Protein AF-0000000079077781 (afdb_homodimer)

Radius of gyration: 29.19 Å; Cα contacts (8 Å, |Δi|>4): 78; chains: 2; bounding box: 16×92×54 Å

Foldseek 3Di:
DVVVVVVVVVVVVVVVVVVVVVVVVVVVVVVVVVVVVVVVVVVVVVVVVVVVVVVVVVVVVVVVVVD/DVVVVVVVVVVVVVVVVVVVVVVVVVVVVVVVVVVVVVVVVVVVVVVVVVVVVVVVVVVVVVVVVVD

Sequence (134 aa):
MTEIKEEHAEQVERLQTEIESLRSTREWEVEQNAQLREQLNEAKTKNYKLTEELDASEKANRDWEVKMTEIKEEHAEQVERLQTEIESLRSTREWEVEQNAQLREQLNEAKTKNYKLTEELDASEKANRDWEVK

Secondary structure (DSSP, 8-state):
-HHHHHHHHHHHHHHHHHHHHHHHHHHHHHHHHHHHHHHHHHHHHHHHHHHHHHHHHHHHHHHHHH-/-HHHHHHHHHHHHHHHHHHHHHHHHHHHHHHHHHHHHHHHHHHHHHHHHHHHHHHHHHHHHHHHHH-

Structure (mmCIF, N/CA/C/O backbone):
data_AF-0000000079077781-model_v1
#
loop_
_entity.id
_entity.type
_entity.pdbx_description
1 polymer 'Uncharacterized protein'
#
loop_
_atom_site.group_PDB
_atom_site.id
_atom_site.type_symbol
_atom_site.label_atom_id
_atom_site.label_alt_id
_atom_site.label_comp_id
_atom_site.label_asym_id
_atom_site.label_entity_id
_atom_site.label_seq_id
_atom_site.pdbx_PDB_ins_code
_atom_site.Cartn_x
_atom_site.Cartn_y
_atom_site.Cartn_z
_atom_site.occupancy
_atom_site.B_iso_or_equiv
_atom_site.auth_seq_id
_atom_site.auth_comp_id
_atom_site.auth_asym_id
_atom_site.auth_atom_id
_atom_site.pdbx_PDB_model_num
ATOM 1 N N . MET A 1 1 ? 0.98 -45.344 -25.688 1 78.44 1 MET A N 1
ATOM 2 C CA . MET A 1 1 ? 2.098 -44.594 -25.141 1 78.44 1 MET A CA 1
ATOM 3 C C . MET A 1 1 ? 2.082 -43.156 -25.656 1 78.44 1 MET A C 1
ATOM 5 O O . MET A 1 1 ? 2.25 -42.219 -24.891 1 78.44 1 MET A O 1
ATOM 9 N N . THR A 1 2 ? 1.752 -43 -26.938 1 83.88 2 THR A N 1
ATOM 10 C CA . THR A 1 2 ? 1.698 -41.688 -27.562 1 83.88 2 THR A CA 1
ATOM 11 C C . THR A 1 2 ? 0.571 -40.844 -26.953 1 83.88 2 THR A C 1
ATOM 13 O O . THR A 1 2 ? 0.75 -39.656 -26.672 1 83.88 2 THR A O 1
ATOM 16 N N . GLU A 1 3 ? -0.505 -41.469 -26.594 1 84.12 3 GLU A N 1
ATOM 17 C CA . GLU A 1 3 ? -1.663 -40.781 -26.047 1 84.12 3 GLU A CA 1
ATOM 18 C C . GLU A 1 3 ? -1.392 -40.281 -24.625 1 84.12 3 GLU A C 1
ATOM 20 O O . GLU A 1 3 ? -1.799 -39.188 -24.25 1 84.12 3 GLU A O 1
ATOM 25 N N . ILE A 1 4 ? -0.735 -41.125 -23.891 1 82.69 4 ILE A N 1
ATOM 26 C CA . ILE A 1 4 ? -0.413 -40.812 -22.5 1 82.69 4 ILE A CA 1
ATOM 27 C C . ILE A 1 4 ? 0.56 -39.625 -22.453 1 82.69 4 ILE A C 1
ATOM 29 O O . ILE A 1 4 ? 0.409 -38.719 -21.641 1 82.69 4 ILE A O 1
ATOM 33 N N . LYS A 1 5 ? 1.466 -39.625 -23.344 1 85.06 5 LYS A N 1
ATOM 34 C CA . LYS A 1 5 ? 2.465 -38.562 -23.406 1 85.06 5 LYS A CA 1
ATOM 35 C C . LYS A 1 5 ? 1.832 -37.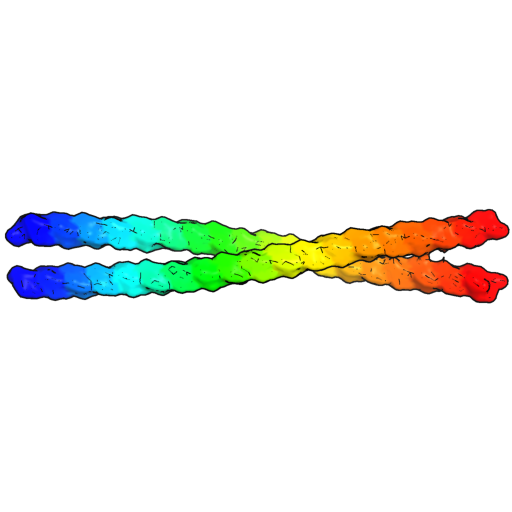25 -23.812 1 85.06 5 LYS A C 1
ATOM 37 O O . LYS A 1 5 ? 2.203 -36.188 -23.281 1 85.06 5 LYS A O 1
ATOM 42 N N . GLU A 1 6 ? 0.929 -37.406 -24.672 1 87.75 6 GLU A N 1
ATOM 43 C CA . GLU A 1 6 ? 0.225 -36.188 -25.125 1 87.75 6 GLU A CA 1
ATOM 44 C C . GLU A 1 6 ? -0.628 -35.594 -24.016 1 87.75 6 GLU A C 1
ATOM 46 O O . GLU A 1 6 ? -0.657 -34.375 -23.828 1 87.75 6 GLU A O 1
ATOM 51 N N . GLU A 1 7 ? -1.298 -36.438 -23.25 1 88.19 7 GLU A N 1
ATOM 52 C CA . GLU A 1 7 ? -2.113 -36 -22.125 1 88.19 7 GLU A CA 1
ATOM 53 C C . GLU A 1 7 ? -1.257 -35.375 -21.047 1 88.19 7 GLU A C 1
ATOM 55 O O . GLU A 1 7 ? -1.649 -34.344 -20.453 1 88.19 7 GLU A O 1
ATOM 60 N N . HIS A 1 8 ? -0.109 -36.031 -20.828 1 92.5 8 HIS A N 1
ATOM 61 C CA . HIS A 1 8 ? 0.83 -35.5 -19.859 1 92.5 8 HIS A CA 1
ATOM 62 C C . HIS A 1 8 ? 1.341 -34.125 -20.266 1 92.5 8 HIS A C 1
ATOM 64 O O . HIS A 1 8 ? 1.382 -33.188 -19.453 1 92.5 8 HIS A O 1
ATOM 70 N N 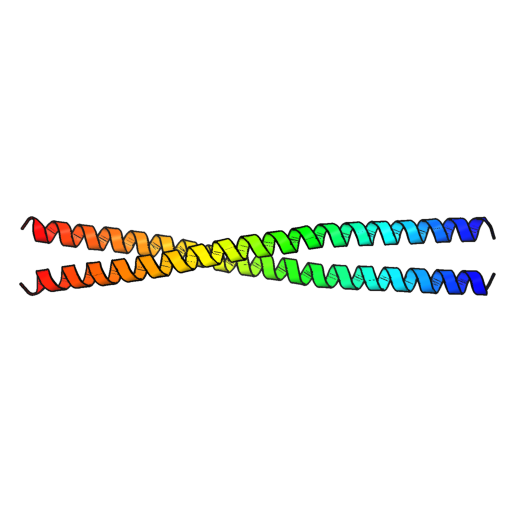. ALA A 1 9 ? 1.674 -34.062 -21.5 1 93 9 ALA A N 1
ATOM 71 C CA . ALA A 1 9 ? 2.201 -32.781 -22.016 1 93 9 ALA A CA 1
ATOM 72 C C . ALA A 1 9 ? 1.17 -31.672 -21.906 1 93 9 ALA A C 1
ATOM 74 O O . ALA A 1 9 ? 1.512 -30.531 -21.578 1 93 9 ALA A O 1
ATOM 75 N N . GLU A 1 10 ? -0.05 -31.984 -22.156 1 95.12 10 GLU A N 1
ATOM 76 C CA . GLU A 1 10 ? -1.126 -31 -22.062 1 95.12 10 GLU A CA 1
ATOM 77 C C . GLU A 1 10 ? -1.347 -30.547 -20.625 1 95.12 10 GLU A C 1
ATOM 79 O O . GLU A 1 10 ? -1.583 -29.375 -20.375 1 95.12 10 GLU A O 1
ATOM 84 N N . GLN A 1 11 ? -1.324 -31.516 -19.766 1 97 11 GLN A N 1
ATOM 85 C CA . GLN A 1 11 ? -1.499 -31.219 -18.359 1 97 11 GLN A CA 1
ATOM 86 C C . GLN A 1 11 ? -0.383 -30.297 -17.844 1 97 11 GLN A C 1
ATOM 88 O O . GLN A 1 11 ? -0.643 -29.328 -17.141 1 97 11 GLN A O 1
ATOM 93 N N . VAL A 1 12 ? 0.794 -30.578 -18.188 1 97.44 12 VAL A N 1
ATOM 94 C CA . VAL A 1 12 ? 1.958 -29.797 -17.766 1 97.44 12 VAL A CA 1
ATOM 95 C C . VAL A 1 12 ? 1.872 -28.391 -18.344 1 97.44 12 VAL A C 1
ATOM 97 O O . VAL A 1 12 ? 2.152 -27.406 -17.641 1 97.44 12 VAL A O 1
ATOM 100 N N . GLU A 1 13 ? 1.434 -28.312 -19.547 1 97.62 13 GLU A N 1
ATOM 101 C CA . GLU A 1 13 ? 1.289 -27 -20.188 1 97.62 13 GLU A CA 1
ATOM 102 C C . GLU A 1 13 ? 0.261 -26.141 -19.453 1 97.62 13 GLU A C 1
ATOM 104 O O . GLU A 1 13 ? 0.472 -24.938 -19.266 1 97.62 13 GLU A O 1
ATOM 109 N N . ARG A 1 14 ? -0.799 -26.719 -19.016 1 98.38 14 ARG A N 1
ATOM 110 C CA . ARG A 1 14 ? -1.851 -26.016 -18.297 1 98.38 14 ARG A CA 1
ATOM 111 C C . ARG A 1 14 ? -1.339 -25.484 -16.953 1 98.38 14 ARG A C 1
ATOM 113 O O . ARG A 1 14 ? -1.601 -24.344 -16.594 1 98.38 14 ARG A O 1
ATOM 120 N N . LEU A 1 15 ? -0.631 -26.328 -16.297 1 98.62 15 LEU A N 1
ATOM 121 C CA . LEU A 1 15 ? -0.099 -25.969 -15 1 98.62 15 LEU A CA 1
ATOM 122 C C . LEU A 1 15 ? 0.949 -24.859 -15.125 1 98.62 15 LEU A C 1
ATOM 124 O O . LEU A 1 15 ? 0.993 -23.938 -14.312 1 98.62 15 LEU A O 1
ATOM 128 N N . GLN A 1 16 ? 1.717 -24.922 -16.156 1 98.56 16 GLN A N 1
ATOM 129 C CA . GLN A 1 16 ? 2.734 -23.906 -16.406 1 98.56 16 GLN A CA 1
ATOM 130 C C . GLN A 1 16 ? 2.098 -22.562 -16.75 1 98.56 16 GLN A C 1
ATOM 132 O O . GLN A 1 16 ? 2.588 -21.516 -16.328 1 98.56 16 GLN A O 1
ATOM 137 N N . THR A 1 17 ? 1.077 -22.609 -17.5 1 98.75 17 THR A N 1
ATOM 138 C CA . THR A 1 17 ? 0.335 -21.391 -17.828 1 98.75 17 THR A CA 1
ATOM 139 C C . THR A 1 17 ? -0.228 -20.75 -16.562 1 98.75 17 THR A C 1
ATOM 141 O O . THR A 1 17 ? -0.168 -19.531 -16.406 1 98.75 17 THR A O 1
ATOM 144 N N . GLU A 1 18 ? -0.765 -21.531 -15.695 1 98.75 18 GLU A N 1
ATOM 145 C CA . GLU A 1 18 ? -1.284 -21.031 -14.43 1 98.75 18 GLU A CA 1
ATOM 146 C C . GLU A 1 18 ? -0.176 -20.391 -13.594 1 98.75 18 GLU A C 1
ATOM 148 O O . GLU A 1 18 ? -0.369 -19.328 -13 1 98.75 18 GLU A O 1
ATOM 153 N N . ILE A 1 19 ? 0.92 -21.062 -13.523 1 98.88 19 ILE A N 1
ATOM 154 C CA . ILE A 1 19 ? 2.07 -20.562 -12.781 1 98.88 19 ILE A CA 1
ATOM 155 C C . ILE A 1 19 ? 2.48 -19.188 -13.328 1 98.88 19 ILE A C 1
ATOM 157 O O . ILE A 1 19 ? 2.689 -18.25 -12.57 1 98.88 19 ILE A O 1
ATOM 161 N N . GLU A 1 20 ? 2.553 -19.109 -14.617 1 98.69 20 GLU A N 1
ATOM 162 C CA . GLU A 1 20 ? 2.957 -17.859 -15.25 1 98.69 20 GLU A CA 1
ATOM 163 C C . GLU A 1 20 ? 1.95 -16.75 -14.961 1 98.69 20 GLU A C 1
ATOM 165 O O . GLU A 1 20 ? 2.334 -15.594 -14.734 1 98.69 20 GLU A O 1
ATOM 170 N N . SER A 1 21 ? 0.717 -17.094 -15.008 1 98.56 21 SER A N 1
ATOM 171 C CA . SER A 1 21 ? -0.335 -16.141 -14.688 1 98.56 21 SER A CA 1
ATOM 172 C C . SER A 1 21 ? -0.22 -15.648 -13.25 1 98.56 21 SER A C 1
ATOM 174 O O . SER A 1 21 ? -0.318 -14.445 -12.984 1 98.56 21 SER A O 1
ATOM 176 N N . LEU A 1 22 ? -0.023 -16.516 -12.344 1 98.62 22 LEU A N 1
ATOM 177 C CA . LEU A 1 22 ? 0.106 -16.188 -10.93 1 98.62 22 LEU A CA 1
ATOM 178 C C . LEU A 1 22 ? 1.349 -15.344 -10.68 1 98.62 22 LEU A C 1
ATOM 180 O O . LEU A 1 22 ? 1.316 -14.406 -9.883 1 98.62 22 LEU A O 1
ATOM 184 N N . ARG A 1 23 ? 2.391 -15.648 -11.336 1 98.62 23 ARG A N 1
ATOM 185 C CA . ARG A 1 23 ? 3.611 -14.859 -11.211 1 98.62 23 ARG A CA 1
ATOM 186 C C . ARG A 1 23 ? 3.391 -13.43 -11.68 1 98.62 23 ARG A C 1
ATOM 188 O O . ARG A 1 23 ? 3.826 -12.477 -11.023 1 98.62 23 ARG A O 1
ATOM 195 N N . SER A 1 24 ? 2.725 -13.305 -12.766 1 98.44 24 SER A N 1
ATOM 196 C CA . SER A 1 24 ? 2.434 -11.984 -13.312 1 98.44 24 SER A CA 1
ATOM 197 C C . SER A 1 24 ? 1.572 -11.164 -12.352 1 98.44 24 SER A C 1
ATOM 199 O O . SER A 1 24 ? 1.846 -9.992 -12.109 1 98.44 24 SER A O 1
ATOM 201 N N . THR A 1 25 ? 0.59 -11.758 -11.875 1 98.25 25 THR A N 1
ATOM 202 C CA . THR A 1 25 ? -0.31 -11.086 -10.945 1 98.25 25 THR A CA 1
ATOM 203 C C . THR A 1 25 ? 0.427 -10.695 -9.664 1 98.25 25 THR A C 1
ATOM 205 O O . THR A 1 25 ? 0.206 -9.609 -9.125 1 98.25 25 THR A O 1
ATOM 208 N N . ARG A 1 26 ? 1.218 -11.578 -9.266 1 98.31 26 ARG A N 1
ATOM 209 C CA . ARG A 1 26 ? 2.016 -11.281 -8.086 1 98.31 26 ARG A CA 1
ATOM 210 C C . ARG A 1 26 ? 2.934 -10.086 -8.328 1 98.31 26 ARG A C 1
ATOM 212 O O . ARG A 1 26 ? 3.066 -9.219 -7.465 1 98.31 26 ARG A O 1
ATOM 219 N N . GLU A 1 27 ? 3.518 -10.086 -9.398 1 98.06 27 GLU A N 1
ATOM 220 C CA . GLU A 1 27 ? 4.383 -8.961 -9.734 1 98.06 27 GLU A CA 1
ATOM 221 C C . GLU A 1 27 ? 3.611 -7.641 -9.688 1 98.06 27 GLU A C 1
ATOM 223 O O . GLU A 1 27 ? 4.105 -6.645 -9.156 1 98.06 27 GLU A O 1
ATOM 228 N N . TRP A 1 28 ? 2.523 -7.617 -10.195 1 98.56 28 TRP A N 1
ATOM 229 C CA . TRP A 1 28 ? 1.647 -6.453 -10.164 1 98.56 28 TRP A CA 1
ATOM 230 C C . TRP A 1 28 ? 1.324 -6.055 -8.727 1 98.56 28 TRP A C 1
ATOM 232 O O . TRP A 1 28 ? 1.396 -4.875 -8.375 1 98.56 28 TRP A O 1
ATOM 242 N N . GLU A 1 29 ? 0.997 -6.992 -7.922 1 98.38 29 GLU A N 1
ATOM 243 C CA . GLU A 1 29 ? 0.675 -6.727 -6.523 1 98.38 29 GLU A CA 1
ATOM 244 C C . GLU A 1 29 ? 1.868 -6.121 -5.789 1 98.38 29 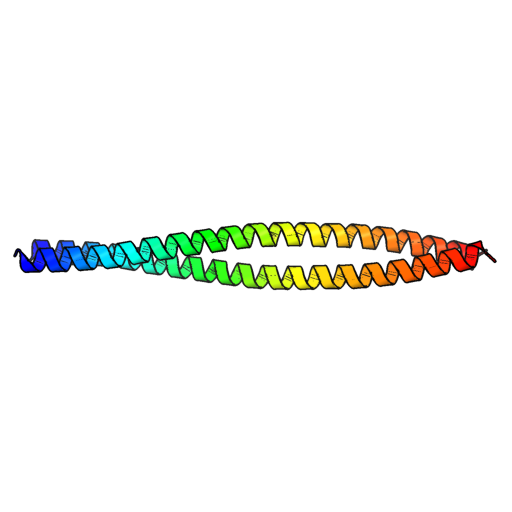GLU A C 1
ATOM 246 O O . GLU A 1 29 ? 1.703 -5.23 -4.953 1 98.38 29 GLU A O 1
ATOM 251 N N . VAL A 1 30 ? 2.965 -6.684 -6.055 1 98.44 30 VAL A N 1
ATOM 252 C CA . VAL A 1 30 ? 4.188 -6.199 -5.422 1 98.44 30 VAL A CA 1
ATOM 253 C C . VAL A 1 30 ? 4.441 -4.75 -5.824 1 98.44 30 VAL A C 1
ATOM 255 O O . VAL A 1 30 ? 4.793 -3.918 -4.984 1 98.44 30 VAL A O 1
ATOM 258 N N . GLU A 1 31 ? 4.203 -4.457 -7.055 1 98.62 31 GLU A N 1
ATOM 259 C CA . GLU A 1 31 ? 4.359 -3.09 -7.543 1 98.62 31 GLU 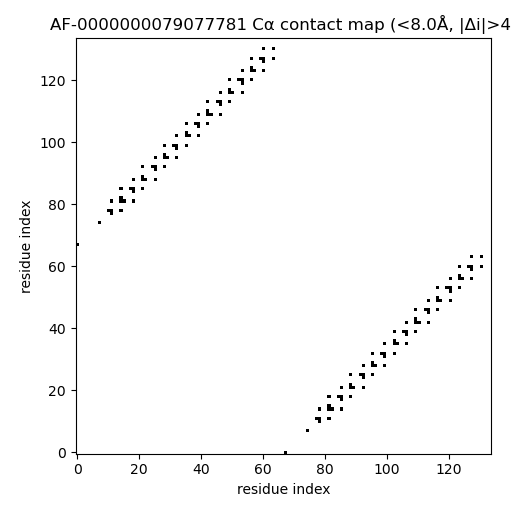A CA 1
ATOM 260 C C . GLU A 1 31 ? 3.35 -2.152 -6.891 1 98.62 31 GLU A C 1
ATOM 262 O O . GLU A 1 31 ? 3.691 -1.034 -6.504 1 98.62 31 GLU A O 1
ATOM 267 N N . GLN A 1 32 ? 2.188 -2.604 -6.801 1 98.62 32 GLN A N 1
ATOM 268 C CA . GLN A 1 32 ? 1.156 -1.81 -6.141 1 98.62 32 GLN A CA 1
ATOM 269 C C . GLN A 1 32 ? 1.516 -1.542 -4.684 1 98.62 32 GLN A C 1
ATOM 271 O O . GLN A 1 32 ? 1.342 -0.426 -4.191 1 98.62 32 GLN A O 1
ATOM 276 N N . ASN A 1 33 ? 1.969 -2.551 -4.09 1 98.81 33 ASN A N 1
ATOM 277 C CA . ASN A 1 33 ? 2.426 -2.416 -2.713 1 98.81 33 ASN A CA 1
ATOM 278 C C . ASN A 1 33 ? 3.516 -1.356 -2.584 1 98.81 33 ASN A C 1
ATOM 280 O O . ASN A 1 33 ? 3.48 -0.53 -1.67 1 98.81 33 ASN A O 1
ATOM 284 N N . ALA A 1 34 ? 4.445 -1.374 -3.447 1 98.75 34 ALA A N 1
ATOM 285 C CA . ALA A 1 34 ? 5.535 -0.403 -3.424 1 98.75 34 ALA A CA 1
ATOM 286 C C . ALA A 1 34 ? 5.008 1.018 -3.611 1 98.75 34 ALA A C 1
ATOM 288 O O . ALA A 1 34 ? 5.426 1.938 -2.902 1 98.75 34 ALA A O 1
ATOM 289 N N . GLN A 1 35 ? 4.105 1.201 -4.477 1 98.88 35 GLN A N 1
ATOM 290 C CA . GLN A 1 35 ? 3.506 2.506 -4.738 1 98.88 35 GLN A CA 1
ATOM 291 C C . GLN A 1 35 ? 2.734 3.01 -3.521 1 98.88 35 GLN A C 1
ATOM 293 O O . GLN A 1 35 ? 2.842 4.184 -3.156 1 98.88 35 GLN A O 1
ATOM 298 N N . LEU A 1 36 ? 2.033 2.119 -2.943 1 98.88 36 LEU A N 1
ATOM 299 C CA . LEU A 1 36 ? 1.255 2.48 -1.764 1 98.88 36 LEU A CA 1
ATOM 300 C C . LEU A 1 36 ? 2.168 2.869 -0.606 1 98.88 36 LEU A C 1
ATOM 302 O O . LEU A 1 36 ? 1.869 3.803 0.14 1 98.88 36 LEU A O 1
ATOM 306 N N . ARG A 1 37 ? 3.215 2.197 -0.483 1 98.81 37 ARG A N 1
ATOM 307 C CA . ARG A 1 37 ? 4.176 2.525 0.566 1 98.81 37 ARG A CA 1
ATOM 308 C C . ARG A 1 37 ? 4.766 3.916 0.353 1 98.81 37 ARG A C 1
ATOM 310 O O . ARG A 1 37 ? 4.953 4.668 1.31 1 98.81 37 ARG A O 1
ATOM 317 N N . GLU A 1 38 ? 5.047 4.176 -0.869 1 98.88 38 GLU A N 1
ATOM 318 C CA . GLU A 1 38 ? 5.574 5.5 -1.191 1 98.88 38 GLU A CA 1
ATOM 319 C C . GLU A 1 38 ? 4.559 6.594 -0.876 1 98.88 38 GLU A C 1
ATOM 321 O O . GLU A 1 38 ? 4.895 7.598 -0.247 1 98.88 38 GLU A O 1
ATOM 326 N N . GLN A 1 39 ? 3.406 6.395 -1.276 1 98.88 39 GLN A N 1
ATOM 327 C CA . GLN A 1 39 ? 2.338 7.355 -1.023 1 98.88 39 GLN A CA 1
ATOM 328 C C . GLN A 1 39 ? 2.102 7.535 0.474 1 98.88 39 GLN A C 1
ATOM 330 O O . GLN A 1 39 ? 1.882 8.648 0.944 1 98.88 39 GLN A O 1
ATOM 335 N N . LEU A 1 40 ? 2.127 6.508 1.158 1 98.88 40 LEU A N 1
ATOM 336 C CA . LEU A 1 40 ? 1.94 6.559 2.604 1 98.88 40 LEU A CA 1
ATOM 337 C C . LEU A 1 40 ? 3.053 7.363 3.266 1 98.88 40 LEU A C 1
ATOM 339 O O . LEU A 1 40 ? 2.787 8.195 4.137 1 98.88 40 LEU A O 1
ATOM 343 N N . ASN A 1 41 ? 4.238 7.086 2.834 1 98.88 41 ASN A N 1
ATOM 344 C CA . ASN A 1 41 ? 5.371 7.84 3.363 1 98.88 41 ASN A CA 1
ATOM 345 C C . ASN A 1 41 ? 5.23 9.336 3.08 1 98.88 41 ASN A C 1
ATOM 347 O O . ASN A 1 41 ? 5.512 10.164 3.947 1 98.88 41 ASN A O 1
ATOM 351 N N . GLU A 1 42 ? 4.797 9.711 1.957 1 98.88 42 GLU A N 1
ATOM 352 C CA . GLU A 1 42 ? 4.566 11.102 1.597 1 98.88 42 GLU A CA 1
ATOM 353 C C . GLU A 1 42 ? 3.477 11.727 2.467 1 98.88 42 GLU A C 1
ATOM 355 O O . GLU A 1 42 ? 3.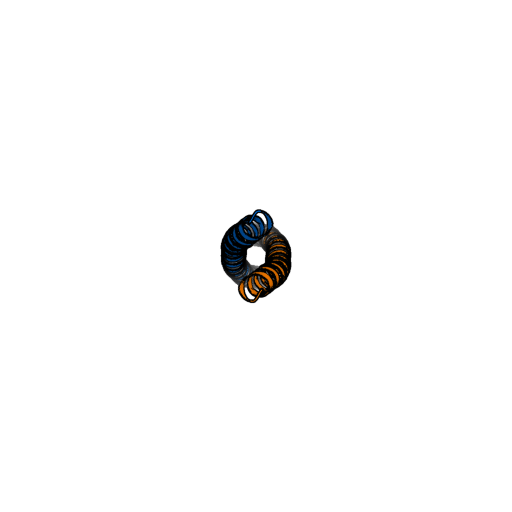621 12.859 2.938 1 98.88 42 GLU A O 1
ATOM 360 N N . ALA A 1 43 ? 2.465 10.953 2.662 1 98.81 43 ALA A N 1
ATOM 361 C CA . ALA A 1 43 ? 1.354 11.445 3.473 1 98.81 43 ALA A CA 1
ATOM 362 C C . ALA A 1 43 ? 1.783 11.656 4.922 1 98.81 43 ALA A C 1
ATOM 364 O O . ALA A 1 43 ? 1.404 12.648 5.551 1 98.81 43 ALA A O 1
ATOM 365 N N . LYS A 1 44 ? 2.588 10.805 5.406 1 98.88 44 LYS A N 1
ATOM 366 C CA . LYS A 1 44 ? 3.078 10.914 6.777 1 98.88 44 LYS A CA 1
ATOM 367 C C . LYS A 1 44 ? 4.027 12.102 6.93 1 98.88 44 LYS A C 1
ATOM 369 O O . LYS A 1 44 ? 3.996 12.805 7.941 1 98.88 44 LYS A O 1
ATOM 374 N N . THR A 1 45 ? 4.797 12.297 5.961 1 98.81 45 THR A N 1
ATOM 375 C CA . THR A 1 45 ? 5.699 13.445 5.977 1 98.81 45 THR A CA 1
ATOM 376 C C . THR A 1 45 ? 4.914 14.75 5.965 1 98.81 45 THR A C 1
ATOM 378 O O . THR A 1 45 ? 5.234 15.68 6.711 1 98.81 45 THR A O 1
ATOM 381 N N . LYS A 1 46 ? 3.947 14.805 5.152 1 98.88 46 LYS A N 1
ATOM 382 C CA . LYS A 1 46 ? 3.082 15.977 5.109 1 98.88 46 LYS A CA 1
ATOM 383 C C . LYS A 1 46 ? 2.393 16.203 6.449 1 98.88 46 LYS A C 1
ATOM 385 O O . LYS A 1 46 ? 2.307 17.344 6.926 1 98.88 46 LYS A O 1
ATOM 390 N N . ASN A 1 47 ? 1.928 15.18 7.031 1 98.88 47 ASN A N 1
ATOM 391 C CA . ASN A 1 47 ? 1.333 15.242 8.359 1 98.88 47 ASN A CA 1
ATOM 392 C C . ASN A 1 47 ? 2.291 15.867 9.375 1 98.88 47 ASN A C 1
ATOM 394 O O . ASN A 1 47 ? 1.888 16.703 10.18 1 98.88 47 ASN A O 1
ATOM 398 N N . TYR A 1 48 ? 3.475 15.453 9.32 1 98.75 48 TYR A N 1
ATOM 399 C CA . TYR A 1 48 ? 4.48 15.969 10.242 1 98.75 48 TYR A CA 1
ATOM 400 C C . TYR A 1 48 ? 4.695 17.469 10.039 1 98.75 48 TYR A C 1
ATOM 402 O O . TYR A 1 48 ? 4.688 18.234 11.008 1 98.75 48 TYR A O 1
ATOM 410 N N . LYS A 1 49 ? 4.805 17.875 8.844 1 98.81 49 LYS A N 1
ATOM 411 C CA . LYS A 1 49 ? 5.023 19.281 8.523 1 98.81 49 LYS A CA 1
ATOM 412 C C . LYS A 1 49 ? 3.832 20.125 8.945 1 98.81 49 LYS A C 1
ATOM 414 O O . LYS A 1 49 ? 4.004 21.203 9.523 1 98.81 49 LYS A O 1
ATOM 419 N N . LEU A 1 50 ? 2.693 19.625 8.711 1 98.81 50 LEU A N 1
ATOM 420 C CA . LEU A 1 50 ? 1.48 20.344 9.078 1 98.81 50 LEU A CA 1
ATOM 421 C C . LEU A 1 50 ? 1.366 20.484 10.594 1 98.81 50 LEU A C 1
ATOM 423 O O . LEU A 1 50 ? 0.937 21.531 11.094 1 98.81 50 LEU A O 1
ATOM 427 N N . THR A 1 51 ? 1.767 19.469 11.258 1 98.75 51 THR A N 1
ATOM 428 C CA . THR A 1 51 ? 1.732 19.516 12.719 1 98.75 51 THR A CA 1
ATOM 429 C C . THR A 1 51 ? 2.697 20.562 13.258 1 98.75 51 THR A C 1
ATOM 431 O O . THR A 1 51 ? 2.352 21.328 14.164 1 98.75 51 THR A O 1
ATOM 434 N N . GLU A 1 52 ? 3.834 20.641 12.656 1 98.75 52 GLU A N 1
ATOM 435 C CA . GLU A 1 52 ? 4.82 21.641 13.062 1 98.75 52 GLU A CA 1
ATOM 436 C C . GLU A 1 52 ? 4.32 23.062 12.789 1 98.75 52 GLU A C 1
ATOM 438 O O . GLU A 1 52 ? 4.469 23.953 13.625 1 98.75 52 GLU A O 1
ATOM 443 N N . GLU A 1 53 ? 3.748 23.281 11.68 1 98.69 53 GLU A N 1
ATOM 444 C CA . GLU A 1 53 ? 3.215 24.594 11.305 1 98.69 53 GLU A CA 1
ATOM 445 C C . GLU A 1 53 ? 2.053 24.984 12.211 1 98.69 53 GLU A C 1
ATOM 447 O O . GLU A 1 53 ? 1.941 26.156 12.602 1 98.69 53 GLU A O 1
ATOM 452 N N . LEU A 1 54 ? 1.293 24.047 12.547 1 98.56 54 LEU A N 1
ATOM 453 C CA . LEU A 1 54 ? 0.171 24.312 13.438 1 98.56 54 LEU A CA 1
ATOM 454 C C . LEU A 1 54 ? 0.664 24.688 14.828 1 98.56 54 LEU A C 1
ATOM 456 O O . LEU A 1 54 ? 0.174 25.656 15.43 1 98.56 54 LEU A O 1
ATOM 460 N N . ASP A 1 55 ? 1.605 23.984 15.289 1 98.31 55 ASP A N 1
ATOM 461 C CA . ASP A 1 55 ? 2.193 24.281 16.594 1 98.31 55 ASP A CA 1
ATOM 462 C C . ASP A 1 55 ? 2.76 25.688 16.625 1 98.31 55 ASP A C 1
ATOM 464 O O . ASP A 1 55 ? 2.537 26.422 17.594 1 98.31 55 ASP A O 1
ATOM 468 N N . ALA A 1 56 ? 3.441 26.062 15.57 1 97.94 56 ALA A N 1
ATOM 469 C CA . ALA A 1 56 ? 4.031 27.391 15.484 1 97.94 56 ALA A CA 1
ATOM 470 C C . ALA A 1 56 ? 2.947 28.469 15.414 1 97.94 56 ALA A C 1
ATOM 472 O O . ALA A 1 56 ? 3.057 29.5 16.062 1 97.94 56 ALA A O 1
ATOM 473 N N . SER A 1 57 ? 1.896 28.188 14.742 1 97.69 57 SER A N 1
ATOM 474 C CA . SER A 1 57 ? 0.792 29.125 14.594 1 97.69 57 SER A CA 1
ATOM 4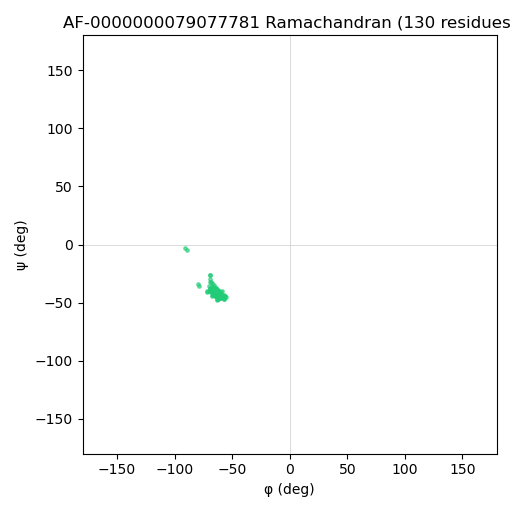75 C C . SER A 1 57 ? 0.046 29.312 15.906 1 97.69 57 SER A C 1
ATOM 477 O O . SER A 1 57 ? -0.314 30.438 16.266 1 97.69 57 SER A O 1
ATOM 479 N N . GLU A 1 58 ? -0.121 28.266 16.594 1 96.38 58 GLU A N 1
ATOM 480 C CA . GLU A 1 58 ? -0.818 28.328 17.875 1 96.38 58 GLU A CA 1
ATOM 481 C C . GLU A 1 58 ? 0.014 29.047 18.938 1 96.38 58 GLU A C 1
ATOM 483 O O . GLU A 1 58 ? -0.53 29.766 19.766 1 96.38 58 GLU A O 1
ATOM 488 N N . LYS A 1 59 ? 1.298 28.828 18.844 1 96.62 59 LYS A N 1
ATOM 489 C CA . LYS A 1 59 ? 2.184 29.562 19.75 1 96.62 59 LYS A CA 1
ATOM 490 C C . LYS A 1 59 ? 2.127 31.062 19.484 1 96.62 59 LYS A C 1
ATOM 492 O O . LYS A 1 59 ? 2.064 31.859 20.422 1 96.62 59 LYS A O 1
ATOM 497 N N . ALA A 1 60 ? 2.072 31.469 18.281 1 94.62 60 ALA A N 1
ATOM 498 C CA . ALA A 1 60 ? 1.966 32.875 17.906 1 94.62 60 ALA A CA 1
ATOM 499 C C . ALA A 1 60 ? 0.657 33.469 18.406 1 94.62 60 ALA A C 1
ATOM 501 O O . ALA A 1 60 ? 0.64 34.594 18.922 1 94.62 60 ALA A O 1
ATOM 502 N N . ASN A 1 61 ? -0.376 32.719 18.359 1 94.12 61 ASN A N 1
ATOM 503 C CA . ASN A 1 61 ? -1.685 33.188 18.828 1 94.12 61 ASN A CA 1
ATOM 504 C C . ASN A 1 61 ? -1.701 33.375 20.344 1 94.12 61 ASN A C 1
ATOM 506 O O . ASN A 1 61 ? -2.25 34.344 20.844 1 94.12 61 ASN A O 1
ATOM 510 N N . ARG A 1 62 ? -1.031 32.469 20.969 1 93.12 62 ARG A N 1
ATOM 511 C CA . ARG A 1 62 ? -0.962 32.562 22.422 1 93.12 62 ARG A CA 1
ATOM 512 C C . ARG A 1 62 ? -0.141 33.75 22.844 1 93.12 62 ARG A C 1
ATOM 514 O O . ARG A 1 62 ? -0.481 34.438 23.828 1 93.12 62 ARG A O 1
ATOM 521 N N . ASP A 1 63 ? 0.883 34.156 22.094 1 89.81 63 ASP A N 1
ATOM 522 C CA . ASP A 1 63 ? 1.727 35.312 22.391 1 89.81 63 ASP A CA 1
ATOM 523 C C . ASP A 1 63 ? 0.955 36.625 22.219 1 89.81 63 ASP A C 1
ATOM 525 O O . ASP A 1 63 ? 1.178 37.562 22.969 1 89.81 63 ASP A O 1
ATOM 529 N N . TRP A 1 64 ? -0.063 36.719 21.406 1 87.75 64 TRP A N 1
ATOM 530 C CA . TRP A 1 64 ? -0.902 37.875 21.172 1 87.75 64 TRP A CA 1
ATOM 531 C C . TRP A 1 64 ? -1.932 38.031 22.297 1 87.75 64 TRP A C 1
ATOM 533 O O . TRP A 1 64 ? -2.238 39.156 22.719 1 87.75 64 TRP A O 1
ATOM 543 N N . GLU A 1 65 ? -2.375 36.844 22.766 1 85.31 65 GLU A N 1
ATOM 544 C CA . GLU A 1 65 ? -3.408 36.875 23.797 1 85.31 65 GLU A CA 1
ATOM 545 C C . GLU A 1 65 ? -2.859 37.406 25.125 1 85.31 65 GLU A C 1
ATOM 547 O O . GLU A 1 65 ? -3.582 38.062 25.875 1 85.31 65 GLU A O 1
ATOM 552 N N . VAL A 1 66 ? -1.591 37.156 25.328 1 86.31 66 VAL A N 1
ATOM 553 C CA . VAL A 1 66 ? -1.021 37.562 26.609 1 86.31 66 VAL A CA 1
ATOM 554 C C . VAL A 1 66 ? -0.46 38.969 26.5 1 86.31 66 VAL A C 1
ATOM 556 O O . VAL A 1 66 ? -0.158 39.625 27.516 1 86.31 66 VAL A O 1
ATOM 559 N N . LYS A 1 67 ? -0.439 39.688 25.406 1 77.12 67 LYS A N 1
ATOM 560 C CA . LYS A 1 67 ? -0.053 41.094 25.234 1 77.12 67 LYS A CA 1
ATOM 561 C C . LYS A 1 67 ? -1.254 42.031 25.406 1 77.12 67 LYS A C 1
ATOM 563 O O . LYS A 1 67 ? -1.149 43.062 26.047 1 77.12 67 LYS A O 1
ATOM 568 N N . MET B 1 1 ? 5.883 -48.188 -19.016 1 78.56 1 MET B N 1
ATOM 569 C CA . MET B 1 1 ? 4.652 -47.438 -18.828 1 78.56 1 MET B CA 1
ATOM 570 C C . MET B 1 1 ? 4.523 -46.969 -17.391 1 78.56 1 MET B C 1
ATOM 572 O O . MET B 1 1 ? 4.191 -45.812 -17.141 1 78.56 1 MET B O 1
ATOM 576 N N . THR B 1 2 ? 4.91 -47.812 -16.453 1 83.94 2 THR B N 1
ATOM 577 C CA . THR B 1 2 ? 4.836 -47.5 -15.047 1 83.94 2 THR B CA 1
ATOM 578 C C . THR B 1 2 ? 5.816 -46.375 -14.703 1 83.94 2 THR B C 1
ATOM 580 O O . THR B 1 2 ? 5.477 -45.438 -13.969 1 83.94 2 THR B O 1
ATOM 583 N N . GLU B 1 3 ? 6.938 -46.344 -15.328 1 84.31 3 GLU B N 1
ATOM 584 C CA . GLU B 1 3 ? 7.969 -45.344 -15.055 1 84.31 3 GLU B CA 1
ATOM 585 C C . GLU B 1 3 ? 7.562 -43.969 -15.578 1 84.31 3 GLU B C 1
ATOM 587 O O . GLU B 1 3 ? 7.801 -42.969 -14.93 1 84.31 3 GLU B O 1
ATOM 592 N N . ILE B 1 4 ? 6.973 -44 -16.734 1 82.94 4 ILE B N 1
ATOM 593 C CA . ILE B 1 4 ? 6.535 -42.75 -17.375 1 82.94 4 ILE B CA 1
ATOM 594 C C . ILE B 1 4 ? 5.426 -42.125 -16.547 1 82.94 4 ILE B C 1
ATOM 596 O O . ILE B 1 4 ? 5.41 -40.906 -16.344 1 82.94 4 ILE B O 1
ATOM 600 N N . LYS B 1 5 ? 4.559 -42.938 -16.062 1 85.5 5 LYS B N 1
ATOM 601 C CA . LYS B 1 5 ? 3.441 -42.438 -15.266 1 85.5 5 LYS B CA 1
ATOM 602 C C . LYS B 1 5 ? 3.928 -41.875 -13.945 1 85.5 5 LYS B C 1
ATOM 604 O O . LYS B 1 5 ? 3.4 -40.844 -13.469 1 85.5 5 LYS B O 1
ATOM 609 N N . GLU B 1 6 ? 4.891 -42.531 -13.438 1 88 6 GLU B N 1
ATOM 610 C CA . GLU B 1 6 ? 5.465 -42.062 -12.188 1 88 6 GLU B CA 1
ATOM 611 C C . GLU B 1 6 ? 6.176 -40.719 -12.367 1 88 6 GLU B C 1
ATOM 613 O O . GLU B 1 6 ? 6.043 -39.812 -11.531 1 88 6 GLU B O 1
ATOM 618 N N . GLU B 1 7 ? 6.891 -40.562 -13.453 1 88.25 7 GLU B N 1
ATOM 619 C CA . GLU B 1 7 ? 7.582 -39.312 -13.781 1 88.25 7 GLU B CA 1
ATOM 620 C C . GLU B 1 7 ? 6.594 -38.156 -14 1 88.25 7 GLU B C 1
ATOM 622 O O . GLU B 1 7 ? 6.824 -37.031 -13.562 1 88.25 7 GLU B O 1
ATOM 627 N N . HIS B 1 8 ? 5.535 -38.562 -14.727 1 92.44 8 HIS B N 1
ATOM 628 C CA . HIS B 1 8 ? 4.48 -37.594 -14.984 1 92.44 8 HIS B CA 1
ATOM 629 C C . HIS B 1 8 ? 3.83 -37.125 -13.688 1 92.44 8 HIS B C 1
ATOM 631 O O . HIS B 1 8 ? 3.635 -35.906 -13.484 1 92.44 8 HIS B O 1
ATOM 637 N N . ALA B 1 9 ? 3.557 -38.062 -12.883 1 92.94 9 ALA B N 1
ATOM 638 C CA . ALA B 1 9 ? 2.91 -37.75 -11.609 1 92.94 9 ALA B CA 1
ATOM 639 C C . ALA B 1 9 ? 3.793 -36.844 -10.75 1 92.94 9 ALA B C 1
ATOM 641 O O . ALA B 1 9 ? 3.299 -35.938 -10.094 1 92.94 9 ALA B O 1
ATOM 642 N N . GLU B 1 10 ? 5.051 -37.094 -10.758 1 95.06 10 GLU B N 1
ATOM 643 C CA . GLU B 1 10 ? 5.992 -36.281 -9.984 1 95.06 10 GLU B CA 1
ATOM 644 C C . GLU B 1 10 ? 6.078 -34.875 -10.516 1 95.06 10 GLU B C 1
ATOM 646 O O . GLU B 1 10 ? 6.152 -33.906 -9.742 1 95.06 10 GLU B O 1
ATOM 651 N N . GLN B 1 11 ? 6.129 -34.781 -11.805 1 97 11 GLN B N 1
ATOM 652 C CA . GLN B 1 11 ? 6.191 -33.469 -12.445 1 97 11 GLN B CA 1
ATOM 653 C C . GLN B 1 11 ? 4.945 -32.656 -12.125 1 97 11 GLN B C 1
ATOM 655 O O . GLN B 1 11 ? 5.047 -31.469 -11.789 1 97 11 GLN B O 1
ATOM 660 N N . VAL B 1 12 ? 3.816 -33.219 -12.203 1 97.44 12 VAL B N 1
ATOM 661 C CA . VAL B 1 12 ? 2.549 -32.562 -11.93 1 97.44 12 VAL B CA 1
ATOM 662 C C . VAL B 1 12 ? 2.496 -32.125 -10.461 1 97.44 12 VAL B C 1
ATOM 664 O O . VAL B 1 12 ? 2.07 -31 -10.156 1 97.44 12 VAL B O 1
ATOM 667 N N . GLU B 1 13 ? 2.982 -32.969 -9.633 1 97.62 13 GLU B N 1
ATOM 668 C CA . GLU B 1 13 ? 3.002 -32.625 -8.211 1 97.62 13 GLU B CA 1
ATOM 669 C C . GLU B 1 13 ? 3.877 -31.422 -7.934 1 97.62 13 GLU B C 1
ATOM 671 O O . GLU B 1 13 ? 3.514 -30.562 -7.129 1 97.62 13 GLU B O 1
ATOM 676 N N . ARG B 1 14 ? 4.98 -31.312 -8.57 1 98.31 14 ARG B N 1
ATOM 677 C CA . ARG B 1 14 ? 5.895 -30.188 -8.406 1 98.31 14 ARG B CA 1
ATOM 678 C C . ARG B 1 14 ? 5.25 -28.891 -8.875 1 98.31 14 ARG B C 1
ATOM 680 O O . ARG B 1 14 ? 5.348 -27.859 -8.195 1 98.31 14 ARG B O 1
ATOM 687 N N . LEU B 1 15 ? 4.613 -28.984 -9.992 1 98.62 15 LEU B N 1
ATOM 688 C CA . LEU B 1 15 ? 3.971 -27.797 -10.555 1 98.62 15 LEU B CA 1
ATOM 689 C C . LEU B 1 15 ? 2.807 -27.344 -9.68 1 98.62 15 LEU B C 1
ATOM 691 O O . LEU B 1 15 ? 2.607 -26.141 -9.477 1 98.62 15 LEU B O 1
ATOM 695 N N . GLN B 1 16 ? 2.1 -28.281 -9.125 1 98.56 16 GLN B N 1
ATOM 696 C CA . GLN B 1 16 ? 0.983 -27.969 -8.242 1 98.56 16 GLN B CA 1
ATOM 697 C C . GLN B 1 16 ? 1.472 -27.328 -6.945 1 98.56 16 GLN B C 1
ATOM 699 O O . GLN B 1 16 ? 0.834 -26.406 -6.422 1 98.56 16 GLN B O 1
ATOM 704 N N . THR B 1 17 ? 2.523 -27.812 -6.457 1 98.75 17 THR B N 1
ATOM 705 C CA . THR B 1 17 ? 3.131 -27.234 -5.266 1 98.75 17 THR B CA 1
ATOM 706 C C . THR B 1 17 ? 3.541 -25.781 -5.52 1 98.75 17 THR B C 1
ATOM 708 O O . THR B 1 17 ? 3.332 -24.922 -4.668 1 98.75 17 THR B O 1
ATOM 711 N N . GLU B 1 18 ? 4.137 -25.531 -6.645 1 98.75 18 GLU B N 1
ATOM 712 C CA . GLU B 1 18 ? 4.52 -24.172 -7.012 1 98.75 18 GLU B CA 1
ATOM 713 C C . GLU B 1 18 ? 3.299 -23.266 -7.105 1 98.75 18 GLU B C 1
ATOM 715 O O . GLU B 1 18 ? 3.328 -22.125 -6.641 1 98.75 18 GLU B O 1
ATOM 720 N N . ILE B 1 19 ? 2.277 -23.75 -7.73 1 98.88 19 ILE B N 1
ATOM 721 C CA . ILE B 1 19 ? 1.035 -23 -7.867 1 98.88 19 ILE B CA 1
ATOM 722 C C . ILE B 1 19 ? 0.497 -22.625 -6.484 1 98.88 19 ILE B C 1
ATOM 724 O O . ILE B 1 19 ? 0.129 -21.484 -6.238 1 98.88 19 ILE B O 1
ATOM 728 N N . GLU B 1 20 ? 0.49 -23.594 -5.613 1 98.69 20 GLU B N 1
ATOM 729 C CA . GLU B 1 20 ? -0.019 -23.344 -4.266 1 98.69 20 GLU B CA 1
ATOM 730 C C . GLU B 1 20 ? 0.829 -22.312 -3.533 1 98.69 20 GLU B C 1
ATOM 732 O O . GLU B 1 20 ? 0.298 -21.469 -2.803 1 98.69 20 GLU B O 1
ATOM 737 N N . SER B 1 21 ? 2.096 -22.422 -3.701 1 98.56 21 SER B N 1
ATOM 738 C CA . SER B 1 21 ? 3.008 -21.453 -3.1 1 98.56 21 SER B CA 1
ATOM 739 C C . SER B 1 21 ? 2.75 -20.047 -3.631 1 98.56 21 SER B C 1
ATOM 741 O O . SER B 1 21 ? 2.691 -19.094 -2.859 1 98.56 21 SER B O 1
ATOM 743 N N . LEU B 1 22 ? 2.602 -19.906 -4.891 1 98.62 22 LEU B N 1
ATOM 744 C CA . LEU B 1 22 ? 2.352 -18.625 -5.527 1 98.62 22 LEU B CA 1
ATOM 745 C C . LEU B 1 22 ? 1.004 -18.047 -5.094 1 98.62 22 LEU B C 1
ATOM 747 O O . LEU B 1 22 ? 0.877 -16.844 -4.867 1 98.62 22 LEU B O 1
ATOM 751 N N . ARG B 1 23 ? 0.051 -18.875 -4.973 1 98.62 23 ARG B N 1
ATOM 752 C CA . ARG B 1 23 ? -1.261 -18.438 -4.512 1 98.62 23 ARG B CA 1
ATOM 753 C C . ARG B 1 23 ? -1.188 -17.891 -3.092 1 98.62 23 ARG B C 1
ATOM 755 O O . ARG B 1 23 ? -1.769 -16.844 -2.791 1 98.62 23 ARG B O 1
ATOM 762 N N . SER B 1 24 ? -0.474 -18.578 -2.279 1 98.44 24 SER B N 1
ATOM 763 C CA . SER B 1 24 ? -0.311 -18.156 -0.895 1 98.44 24 SER B CA 1
ATOM 764 C C . SER B 1 24 ? 0.395 -16.797 -0.813 1 98.44 24 SER B C 1
ATOM 766 O O . SER B 1 24 ? -0.025 -15.922 -0.062 1 98.44 24 SER B O 1
ATOM 768 N N . THR B 1 25 ? 1.411 -16.672 -1.519 1 98.31 25 THR B N 1
ATOM 769 C CA . THR B 1 25 ? 2.172 -15.422 -1.531 1 98.31 25 THR B CA 1
ATOM 770 C C . THR B 1 25 ? 1.321 -14.273 -2.07 1 98.31 25 THR B C 1
ATOM 772 O O . THR B 1 25 ? 1.387 -13.156 -1.56 1 98.31 25 THR B O 1
ATOM 775 N N . ARG B 1 26 ? 0.606 -14.617 -3.043 1 98.31 26 ARG B N 1
ATOM 776 C CA . ARG B 1 26 ? -0.289 -13.602 -3.598 1 98.31 26 ARG B CA 1
ATOM 777 C C . ARG B 1 26 ? -1.323 -13.164 -2.566 1 98.31 26 ARG B C 1
ATOM 779 O O . ARG B 1 26 ? -1.609 -11.969 -2.436 1 98.31 26 ARG B O 1
ATOM 786 N N . GLU B 1 27 ? -1.841 -14.062 -1.931 1 98 27 GLU B N 1
ATOM 787 C CA . GLU B 1 27 ? -2.805 -13.727 -0.885 1 98 27 GLU B CA 1
ATOM 788 C C . GLU B 1 27 ? -2.195 -12.789 0.148 1 98 27 GLU B C 1
ATOM 790 O O . GLU B 1 27 ? -2.834 -11.82 0.564 1 98 27 GLU B O 1
ATOM 795 N N . TRP B 1 28 ? -1.082 -13.031 0.527 1 98.56 28 TRP B N 1
ATOM 796 C CA . TRP B 1 28 ? -0.349 -12.18 1.457 1 98.56 28 TRP B CA 1
ATOM 797 C C . TRP B 1 28 ? -0.163 -10.781 0.881 1 98.56 28 TRP B C 1
ATOM 799 O O . TRP B 1 28 ? -0.389 -9.781 1.57 1 98.56 28 TRP B O 1
ATOM 809 N N . GLU B 1 29 ? 0.22 -10.703 -0.343 1 98.38 29 GLU B N 1
ATOM 810 C CA . GLU B 1 29 ? 0.423 -9.414 -0.999 1 98.38 29 GLU B CA 1
ATOM 811 C C . GLU B 1 29 ? -0.875 -8.609 -1.056 1 98.38 29 GLU B C 1
ATOM 813 O O . GLU B 1 29 ? -0.865 -7.391 -0.884 1 98.38 29 GLU B O 1
ATOM 818 N N . VAL B 1 30 ? -1.87 -9.281 -1.365 1 98.44 30 VAL B N 1
ATOM 819 C CA . VAL B 1 30 ? -3.178 -8.641 -1.452 1 98.44 30 VAL B CA 1
ATOM 820 C C . VAL B 1 30 ? -3.574 -8.086 -0.086 1 98.44 30 VAL B C 1
ATOM 822 O O . VAL B 1 30 ? -4.07 -6.961 0.014 1 98.44 30 VAL B O 1
ATOM 825 N N . GLU B 1 31 ? -3.301 -8.836 0.932 1 98.62 31 GLU B N 1
ATOM 826 C CA . GLU B 1 31 ? -3.586 -8.383 2.291 1 98.62 31 GLU B CA 1
ATOM 827 C C . GLU B 1 31 ? -2.738 -7.172 2.662 1 98.62 31 GLU B C 1
ATOM 829 O O . GLU B 1 31 ? -3.234 -6.227 3.273 1 98.62 31 GLU B O 1
ATOM 834 N N . GLN B 1 32 ? -1.527 -7.23 2.318 1 98.62 32 GLN B N 1
ATOM 835 C CA . GLN B 1 32 ? -0.641 -6.102 2.572 1 98.62 32 GLN B CA 1
ATOM 836 C C . GLN B 1 32 ? -1.124 -4.848 1.846 1 98.62 32 GLN B C 1
ATOM 838 O O . GLN B 1 32 ? -1.112 -3.752 2.41 1 98.62 32 GLN B O 1
ATOM 843 N N . ASN B 1 33 ? -1.493 -5.09 0.673 1 98.75 33 ASN B N 1
ATOM 844 C CA . ASN B 1 33 ? -2.055 -3.998 -0.117 1 98.75 33 ASN B CA 1
ATOM 845 C C . ASN B 1 33 ? -3.264 -3.371 0.57 1 98.75 33 ASN B C 1
ATOM 847 O O . ASN B 1 33 ? -3.377 -2.146 0.641 1 98.75 33 ASN B O 1
ATOM 851 N N . ALA B 1 34 ? -4.133 -4.156 1.052 1 98.75 34 ALA B N 1
ATOM 852 C CA . ALA B 1 34 ? -5.328 -3.668 1.737 1 98.75 34 ALA B CA 1
ATOM 853 C C . ALA B 1 34 ? -4.957 -2.867 2.982 1 98.75 34 ALA B C 1
ATOM 855 O O . ALA B 1 34 ? -5.52 -1.798 3.23 1 98.75 34 ALA B O 1
ATOM 856 N N . GLN B 1 35 ? -4.02 -3.309 3.717 1 98.88 35 GLN B N 1
ATOM 857 C CA . GLN B 1 35 ? -3.561 -2.633 4.922 1 98.88 35 GLN B CA 1
ATOM 858 C C . GLN B 1 35 ? -2.93 -1.283 4.59 1 98.88 35 GLN B C 1
ATOM 860 O O . GLN B 1 35 ? -3.189 -0.286 5.27 1 98.88 35 GLN B O 1
ATOM 865 N N . LEU B 1 36 ? -2.176 -1.301 3.58 1 98.88 36 LEU B N 1
ATOM 866 C CA . LEU B 1 36 ? -1.517 -0.069 3.16 1 98.88 36 LEU B CA 1
ATOM 867 C C . LEU B 1 36 ? -2.537 0.96 2.688 1 98.88 36 LEU B C 1
ATOM 869 O O . LEU B 1 36 ? -2.398 2.154 2.965 1 98.88 36 LEU B O 1
ATOM 873 N N . ARG B 1 37 ? -3.494 0.514 2.027 1 98.81 37 ARG B N 1
ATOM 874 C CA . ARG B 1 37 ? -4.547 1.417 1.569 1 98.81 37 ARG B CA 1
ATOM 875 C C . ARG B 1 37 ? -5.285 2.041 2.748 1 98.81 37 ARG B C 1
ATOM 877 O O . ARG B 1 37 ? -5.613 3.229 2.723 1 98.81 37 ARG B O 1
ATOM 884 N N . GLU B 1 38 ? -5.523 1.219 3.709 1 98.88 38 GLU B N 1
ATOM 885 C CA . GLU B 1 38 ? -6.184 1.724 4.91 1 98.88 38 GLU B CA 1
ATOM 886 C C . GLU B 1 38 ? -5.324 2.77 5.613 1 98.88 38 GLU B C 1
ATOM 888 O O . GLU B 1 38 ? -5.816 3.842 5.977 1 98.88 38 GLU B O 1
ATOM 893 N N . GLN B 1 39 ? -4.133 2.48 5.781 1 98.88 39 GLN B N 1
ATOM 894 C CA . GLN B 1 39 ? -3.205 3.402 6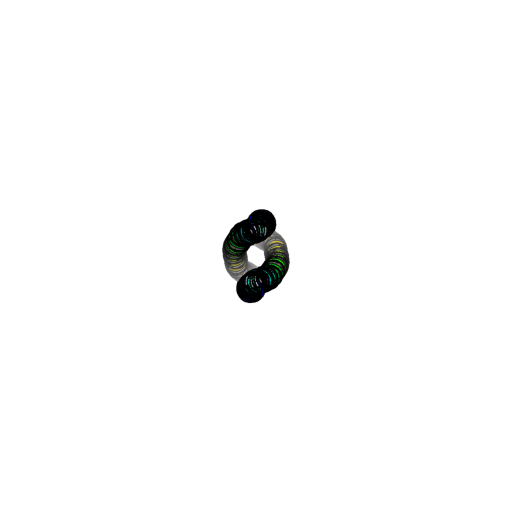.426 1 98.88 39 GLN B CA 1
ATOM 895 C C . GLN B 1 39 ? -3.08 4.703 5.637 1 98.88 39 GLN B C 1
ATOM 897 O O . GLN B 1 39 ? -3.025 5.785 6.219 1 98.88 39 GLN B O 1
ATOM 902 N N . LEU B 1 40 ? -3.025 4.59 4.406 1 98.88 40 LEU B N 1
ATOM 903 C CA . LEU B 1 40 ? -2.93 5.766 3.547 1 98.88 40 LEU B CA 1
ATOM 904 C C . LEU B 1 40 ? -4.168 6.645 3.691 1 98.88 40 LEU B C 1
ATOM 906 O O . LEU B 1 40 ? -4.059 7.867 3.809 1 98.88 40 LEU B O 1
ATOM 910 N N . ASN B 1 41 ? -5.277 5.988 3.658 1 98.88 41 ASN B N 1
ATOM 911 C CA . ASN B 1 41 ? -6.52 6.727 3.842 1 98.88 41 ASN B CA 1
ATOM 912 C C . ASN B 1 41 ? -6.551 7.453 5.184 1 98.88 41 ASN B C 1
ATOM 914 O O . ASN B 1 41 ? -6.98 8.602 5.266 1 98.88 41 ASN B O 1
ATOM 918 N N . GLU B 1 42 ? -6.094 6.871 6.215 1 98.88 42 GLU B N 1
ATOM 919 C CA . GLU B 1 42 ? -6.016 7.484 7.535 1 98.88 42 GLU B CA 1
ATOM 920 C C . GLU B 1 42 ? -5.062 8.68 7.535 1 98.88 42 GLU B C 1
ATOM 922 O O . GLU B 1 42 ? -5.367 9.727 8.109 1 98.88 42 GLU B O 1
ATOM 927 N N . ALA B 1 43 ? -3.979 8.484 6.867 1 98.81 43 ALA B N 1
ATOM 928 C CA . ALA B 1 43 ? -2.986 9.547 6.805 1 98.81 43 ALA B CA 1
ATOM 929 C C . ALA B 1 43 ? -3.521 10.75 6.031 1 98.81 43 ALA B C 1
ATOM 931 O O . ALA B 1 43 ? -3.309 11.898 6.43 1 98.81 43 ALA B O 1
ATOM 932 N N . LYS B 1 44 ? -4.234 10.492 5.02 1 98.88 44 LYS B N 1
ATOM 933 C CA . LYS B 1 44 ? -4.812 11.562 4.215 1 98.88 44 LYS B CA 1
ATOM 934 C C . LYS B 1 44 ? -5.906 12.297 4.98 1 98.88 44 LYS B C 1
ATOM 936 O O . LYS B 1 44 ? -6.02 13.523 4.887 1 98.88 44 LYS B O 1
ATOM 941 N N . THR B 1 45 ? -6.629 11.57 5.688 1 98.88 45 THR B N 1
ATOM 942 C CA . THR B 1 45 ? -7.664 12.18 6.512 1 98.88 45 THR B CA 1
ATOM 943 C C . THR B 1 45 ? -7.047 13.078 7.582 1 98.88 45 THR B C 1
ATOM 945 O O . THR B 1 45 ? -7.52 14.195 7.812 1 98.88 45 THR B O 1
ATOM 948 N N . LYS B 1 46 ? -6.039 12.602 8.203 1 98.88 46 LYS B N 1
ATOM 949 C CA . LYS B 1 46 ? -5.324 13.406 9.195 1 98.88 46 LYS B CA 1
ATOM 950 C C . LYS B 1 46 ? -4.746 14.664 8.562 1 98.88 46 LYS B C 1
ATOM 952 O O . LYS B 1 46 ? -4.824 15.75 9.148 1 98.88 46 LYS B O 1
ATOM 957 N N . ASN B 1 47 ? -4.195 14.539 7.418 1 98.88 47 ASN B N 1
ATOM 958 C CA . ASN B 1 47 ? -3.688 15.688 6.676 1 98.88 47 ASN B CA 1
ATOM 959 C C . ASN B 1 47 ? -4.773 16.734 6.461 1 98.88 47 ASN B C 1
ATOM 961 O O . ASN B 1 47 ? -4.523 17.938 6.625 1 98.88 47 ASN B O 1
ATOM 965 N N . TYR B 1 48 ? -5.898 16.297 6.098 1 98.81 48 TYR B N 1
ATOM 966 C CA . TYR B 1 48 ? -7.016 17.203 5.855 1 98.81 48 TYR B CA 1
ATOM 967 C C . TYR B 1 48 ? -7.398 17.953 7.125 1 98.81 48 TYR B C 1
ATOM 969 O O . TYR B 1 48 ? -7.543 19.172 7.113 1 98.81 48 TYR B O 1
ATOM 977 N N . LYS B 1 49 ? -7.477 17.266 8.188 1 98.81 49 LYS B N 1
ATOM 978 C CA . LYS B 1 49 ? -7.848 17.859 9.469 1 98.81 49 LYS B CA 1
ATOM 979 C C . LYS B 1 49 ? -6.793 18.875 9.93 1 98.81 49 LYS B C 1
ATOM 981 O O . LYS B 1 49 ? -7.133 19.969 10.383 1 98.81 49 LYS B O 1
ATOM 986 N N . LEU B 1 50 ? -5.598 18.531 9.758 1 98.81 50 LEU B N 1
ATOM 987 C CA . LEU B 1 50 ? -4.504 19.406 10.156 1 98.81 50 LEU B CA 1
ATOM 988 C C . LEU B 1 50 ? -4.496 20.672 9.312 1 98.81 50 LEU B C 1
ATOM 990 O O . LEU B 1 50 ? -4.227 21.766 9.828 1 98.81 50 LEU B O 1
ATOM 994 N N . THR B 1 51 ? -4.812 20.516 8.078 1 98.75 51 THR B N 1
ATOM 995 C CA . THR B 1 51 ? -4.867 21.672 7.188 1 98.75 51 THR B CA 1
ATOM 996 C C . THR B 1 51 ? -5.98 22.625 7.609 1 98.75 51 THR B C 1
ATOM 998 O O . THR B 1 51 ? -5.781 23.844 7.645 1 98.75 51 THR B O 1
ATOM 1001 N N . GLU B 1 52 ? -7.078 22.062 7.984 1 98.75 52 GLU B N 1
ATOM 1002 C CA . GLU B 1 52 ? -8.203 22.875 8.438 1 98.75 52 GLU B CA 1
ATOM 1003 C C . GLU B 1 52 ? -7.863 23.609 9.742 1 98.75 52 GLU B C 1
ATOM 1005 O O . GLU B 1 52 ? -8.164 24.797 9.891 1 98.75 52 GLU B O 1
ATOM 1010 N N . GLU B 1 53 ? -7.254 22.969 10.641 1 98.69 53 GLU B N 1
ATOM 1011 C CA . GLU B 1 53 ? -6.863 23.562 11.922 1 98.69 53 GLU B CA 1
ATOM 1012 C C . GLU B 1 53 ? -5.812 24.656 11.727 1 98.69 53 GLU B C 1
ATOM 1014 O O . GLU B 1 53 ? -5.863 25.688 12.383 1 98.69 53 GLU B O 1
ATOM 1019 N N . LEU B 1 54 ? -4.965 24.422 10.836 1 98.56 54 LEU B N 1
ATOM 1020 C CA . LEU B 1 54 ? -3.936 25.406 10.539 1 98.56 54 LEU B CA 1
ATOM 1021 C C . LEU B 1 54 ? -4.547 26.656 9.922 1 98.56 54 LEU B C 1
ATOM 1023 O O . LEU B 1 54 ? -4.211 27.781 10.32 1 98.56 54 LEU B O 1
ATOM 1027 N N . ASP B 1 55 ? -5.414 26.453 9.031 1 98.31 55 ASP B N 1
ATOM 1028 C CA . ASP B 1 55 ? -6.105 27.578 8.406 1 98.31 55 ASP B CA 1
ATOM 1029 C C . ASP B 1 55 ? -6.836 28.422 9.445 1 98.31 55 ASP B C 1
ATOM 1031 O O . ASP B 1 55 ? -6.754 29.641 9.422 1 98.31 55 ASP B O 1
ATOM 1035 N N . ALA B 1 56 ? -7.508 27.766 10.352 1 97.94 56 ALA B N 1
ATOM 1036 C CA . ALA B 1 56 ? -8.242 28.453 11.406 1 97.94 56 ALA B CA 1
ATOM 1037 C C . ALA B 1 56 ? -7.285 29.203 12.344 1 97.94 56 ALA B C 1
ATOM 1039 O O . ALA B 1 56 ? -7.551 30.344 12.727 1 97.94 56 ALA B O 1
ATOM 1040 N N . SER B 1 57 ? -6.176 28.625 12.609 1 97.69 57 SER B N 1
ATOM 1041 C CA . SER B 1 57 ? -5.184 29.219 13.492 1 97.69 57 SER B CA 1
ATOM 1042 C C . SER B 1 57 ? -4.539 30.438 12.852 1 97.69 57 SER B C 1
ATOM 1044 O O . SER B 1 57 ? -4.332 31.469 13.516 1 97.69 57 SER B O 1
ATOM 1046 N N . GLU B 1 58 ? -4.285 30.344 11.633 1 96.38 58 GLU B N 1
ATOM 1047 C CA . GLU B 1 58 ? -3.672 31.453 10.898 1 96.38 58 GLU B CA 1
ATOM 1048 C C . GLU B 1 58 ? -4.641 32.625 10.75 1 96.38 58 GLU B C 1
ATOM 1050 O O . GLU B 1 58 ? -4.234 33.781 10.805 1 96.38 58 GLU B O 1
ATOM 1055 N N . LYS B 1 59 ? -5.883 32.281 10.547 1 96.56 59 LYS B N 1
ATOM 1056 C CA . LYS B 1 59 ? -6.895 33.312 10.492 1 96.56 59 LYS B CA 1
ATOM 1057 C C . LYS B 1 59 ? -7 34.062 11.82 1 96.56 59 LYS B C 1
ATOM 1059 O O . LYS B 1 59 ? -7.082 35.281 11.852 1 96.56 59 LYS B O 1
ATOM 1064 N N . ALA B 1 60 ? -6.918 33.375 12.906 1 94.69 60 ALA B N 1
ATOM 1065 C CA . ALA B 1 60 ? -6.949 33.969 14.234 1 94.69 60 ALA B CA 1
ATOM 1066 C C . ALA B 1 60 ? -5.746 34.875 14.453 1 94.69 60 ALA B C 1
ATOM 1068 O O . ALA B 1 60 ? -5.883 36 14.992 1 94.69 60 ALA B O 1
ATOM 1069 N N . ASN B 1 61 ? -4.641 34.5 13.961 1 93.94 61 ASN B N 1
ATOM 1070 C CA . ASN B 1 61 ? -3.418 35.281 14.07 1 93.94 61 ASN B CA 1
ATOM 1071 C C . ASN B 1 61 ? -3.51 36.594 13.266 1 93.94 61 ASN B C 1
ATOM 1073 O O . ASN B 1 61 ? -3.102 37.656 13.734 1 93.94 61 ASN B O 1
ATOM 1077 N N . ARG B 1 62 ? -4.094 36.438 12.141 1 92.94 62 ARG B N 1
ATOM 1078 C CA . ARG B 1 62 ? -4.254 37.594 11.289 1 92.94 62 ARG B CA 1
ATOM 1079 C C . ARG B 1 62 ? -5.23 38.594 11.906 1 92.94 62 ARG B C 1
ATOM 1081 O O . ARG B 1 62 ? -5.023 39.812 11.836 1 92.94 62 ARG B O 1
ATOM 1088 N N . ASP B 1 63 ? -6.254 38.125 12.641 1 90 63 ASP B N 1
ATOM 1089 C CA . ASP B 1 63 ? -7.238 39 13.297 1 90 63 ASP B CA 1
ATOM 1090 C C . ASP B 1 63 ? -6.605 39.781 14.453 1 90 63 ASP B C 1
ATOM 1092 O O . ASP B 1 63 ? -6.973 40.906 14.711 1 90 63 ASP B O 1
ATOM 1096 N N . TRP B 1 64 ? -5.547 39.312 15.094 1 87.94 64 TRP B N 1
ATOM 1097 C CA . TRP B 1 64 ? -4.836 39.969 16.188 1 87.94 64 TRP B CA 1
ATOM 1098 C C . TRP B 1 64 ? -3.893 41.031 15.648 1 87.94 64 TRP B C 1
ATOM 1100 O O . TRP B 1 64 ? -3.732 42.094 16.266 1 87.94 64 TRP B O 1
ATOM 1110 N N . GLU B 1 65 ? -3.344 40.719 14.461 1 85.38 65 GLU B N 1
ATOM 1111 C CA . GLU B 1 65 ? -2.377 41.656 13.883 1 85.38 65 GLU B CA 1
ATOM 1112 C C . GLU B 1 65 ? -3.051 42.938 13.438 1 85.38 65 GLU B C 1
ATOM 1114 O O . GLU B 1 65 ? -2.449 44.031 13.492 1 85.38 65 GLU B O 1
ATOM 1119 N N . VAL B 1 66 ? -4.285 42.812 13.016 1 86.38 66 VAL B N 1
ATOM 1120 C CA . VAL B 1 66 ? -4.969 44 12.492 1 86.38 66 VAL B CA 1
ATOM 1121 C C . VAL B 1 66 ? -5.676 44.719 13.625 1 86.38 66 VAL B C 1
ATOM 1123 O O . VAL B 1 66 ? -6.082 45.875 13.469 1 86.38 66 VAL B O 1
ATOM 1126 N N . LYS B 1 67 ? -5.738 44.281 14.859 1 77.5 67 LYS B N 1
ATOM 1127 C CA . LYS B 1 67 ? -6.27 44.969 16.031 1 77.5 67 LYS B CA 1
ATOM 1128 C C . LYS B 1 67 ? -5.191 45.812 16.719 1 77.5 67 LYS B C 1
ATOM 1130 O O . LYS B 1 67 ? -5.438 46.938 17.125 1 77.5 67 LYS B O 1
#

Organism: Trichostrongylus colubriformis (NCBI:txid6319)

pLDDT: mean 95.59, std 5.47, range [77.12, 98.88]

Solvent-accessible surface area (backbone atoms only — not comparable to full-atom values): 6959 Å² total; per-residue (Å²): 110,70,65,59,50,50,52,47,50,52,53,50,50,53,49,50,51,50,39,52,52,47,51,53,54,36,52,52,40,54,50,50,38,52,51,42,52,51,53,34,51,53,34,50,50,50,36,52,52,41,51,53,53,33,52,54,36,48,51,54,41,52,58,58,72,76,104,109,70,65,57,51,52,52,49,51,51,52,51,50,53,49,51,51,49,40,53,50,48,51,53,53,36,52,50,41,53,51,51,38,53,52,42,51,50,52,33,52,51,34,50,50,49,37,51,52,42,51,53,52,32,52,54,37,48,52,54,41,53,59,59,73,75,104

=== Feature glossary ===
Key to the feature types in this record:

Secondary structure (8-state, DSSP). Secondary structure is the local, repeating backbone conformation. DSSP classifies it into eight states by reading the hydrogen-bond network: three helix types (H, G, I), two β types (E, B), two non-regular types (T, S), and unstructured coil (-).

Backbone torsions (φ/ψ). Backbone dihedral angles. Every residue except chain termini has a φ (preceding-C → N → Cα → C) and a ψ (N → Cα → C → next-N). They are reported in degrees following the IUPAC sign convention. Secondary structure is essentially a statement about which (φ, ψ) basin each residue occupies.

Predicted aligned error. Predicted Aligned Error (PAE) is an AlphaFold confidence matrix: entry (i, j) is the expected error in the position of residue j, in ångströms, when the prediction is superimposed on the true structure at residue i. Low PAE within a block of residues means that block is internally rigid and well-predicted; high PAE between two blocks means their relative placement is uncertain even if each block individually is confident.

B-factor. B-factor (Debye–Waller factor) reflects atomic displacement in the crystal lattice. It is an experimental observable (units Å²), not a prediction; low values mean the atom is pinned down, high values mean it moves or is heterogeneous across the crystal.

Secondary structure (3-state, P-SEA). Three-state secondary structure (P-SEA) collapses the eight DSSP classes into helix (a), strand (b), and coil (c). P-SEA assigns these from Cα geometry alone — distances and angles — without requiring backbone oxygens, so it works on any Cα trace.

Sequence. Primary structure: the covalent order of the twenty standard amino acids along the backbone. Two proteins with the same sequence will (almost always) fold to the same structure; two with 30% identity often share a fold but not the details.

pLDDT. pLDDT is the predicted lDDT-Cα score: AlphaFold's confidence that the local environment of each residue (all inter-atomic distances within 15 Å) is correctly placed. It is a per-residue number between 0 and 100, with higher meaning more reliable.

InterPro / GO / CATH / organism. Functional annotations link the protein to curated databases. InterPro entries identify conserved domains and families by matching the sequence against member-database signatures (Pfam, PROSITE, CDD, …). Gene Ontology (GO) terms describe molecular function, biological process, and cellular component in a controlled vocabulary. CATH places the structure in a hierarchical fold classification (Class/Architecture/Topology/Homologous-superfamily). The organism is the source species.

Contact-map, Ramachandran, and PAE plots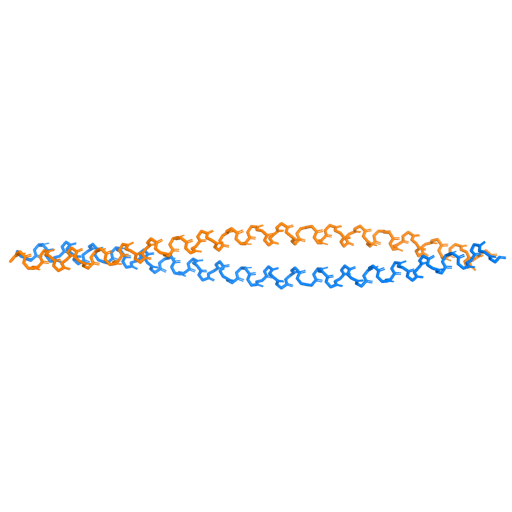. Three diagnostic plots accompany the record. The Cα contact map visualizes the tertiary structure as a 2D adjacency matrix (8 Å cutoff, sequence-local contacts suppressed). The Ramachandran plot shows the distribution of backbone (φ, ψ) torsions, with points in the α and β basins reflecting secondary structure content. The PAE plot shows AlphaFold's inter-residue confidence as a color matrix.

mmCIF coordinates. The mmCIF table is the protein's shape written out atom by atom. For each backbone N, Cα, C, and carbonyl O, it records an (x, y, z) coordinate triple in Å plus the residue type, chain letter, and residue number.

Radius of gyration, Cα contacts, bounding box. Three whole-structure scalars: the radius of gyration (RMS distance of Cα from centroid, in Å), the count of Cα–Cα contacts (pairs closer than 8 Å and separated by more than four residues in sequence — i.e. tertiary, not local, contacts), and the bounding-box dimensions. Together they distinguish compact globular folds from extended fibres or disordered chains.

Foldseek 3Di. The Foldseek 3Di string encodes local tertiary geometry as a 20-letter alphabet — one character per residue — derived from the relative positions of nearby Cα atoms. Unlike the amino-acid sequence, 3Di is a direct function of the 3D structure, so two proteins with the same fold have similar 3Di strings even at low sequence identity.

Rendered structure images. Six rendered views show the 3D structure from the faces of a cube — i.e. along ±x, ±y, ±z. Rendering representation is drawn randomly per protein from cartoon (secondary-structure ribbons), sticks (backbone bonds), or molecular surface; coloring is either N→C rainbow (blue at the N-terminus through red at the C-terminus) or one color per chain.

Nearest PDB structures. The Foldseek neighbor list gives the closest experimentally determined structures in the PDB, ranked by structural alignment. TM-score near 1 means near-identical fold; near 0.3 means only rough topology match. This is how one finds what a novel AlphaFold prediction most resembles in the solved-structure universe.

Solvent-accessible surface area. SASA measures how much of the protein is reachable by solvent. It is computed by rolling a water-sized probe over the atomic surface and summing the exposed area (Å²). Per-residue SASA distinguishes core (buried, low SASA) from surface (exposed, high SASA) residues; total SASA is a whole-molecule size measure.